Protein AF-A0AAQ3KU03-F1 (afdb_monomer_lite)

Structure (mmCIF, N/CA/C/O backbone):
data_AF-A0AAQ3KU03-F1
#
_entry.id   AF-A0AAQ3KU03-F1
#
loop_
_atom_site.group_PDB
_atom_site.id
_atom_site.type_symbol
_atom_site.label_atom_id
_atom_site.label_alt_id
_atom_site.label_comp_id
_atom_site.label_asym_id
_atom_site.label_entity_id
_atom_site.label_seq_id
_atom_site.pdbx_PDB_ins_code
_atom_site.Cartn_x
_atom_site.Cartn_y
_atom_site.Cartn_z
_atom_site.occupancy
_atom_site.B_iso_or_equiv
_atom_site.auth_seq_id
_atom_site.auth_comp_id
_atom_site.auth_asym_id
_atom_site.auth_atom_id
_atom_site.pdbx_PDB_model_num
ATOM 1 N N . MET A 1 1 ? 12.715 -2.078 -17.620 1.00 70.44 1 MET A N 1
ATOM 2 C CA . MET A 1 1 ? 11.704 -1.726 -16.603 1.00 70.44 1 MET A CA 1
ATOM 3 C C . MET A 1 1 ? 11.231 -2.994 -15.933 1.00 70.44 1 MET A C 1
ATOM 5 O O . MET A 1 1 ? 11.651 -3.191 -14.811 1.00 70.44 1 MET A O 1
ATOM 9 N N . ASP A 1 2 ? 10.540 -3.895 -16.627 1.00 72.69 2 ASP A N 1
ATOM 10 C CA . ASP A 1 2 ? 10.022 -5.146 -16.039 1.00 72.69 2 ASP A CA 1
ATOM 11 C C . ASP A 1 2 ? 11.109 -6.037 -15.405 1.00 72.69 2 ASP A C 1
ATOM 13 O O . ASP A 1 2 ? 10.905 -6.618 -14.347 1.00 72.69 2 ASP A O 1
ATOM 17 N N . GLU A 1 3 ? 12.296 -6.108 -16.016 1.00 77.00 3 GLU A N 1
ATOM 18 C CA . GLU A 1 3 ? 13.422 -6.890 -15.481 1.00 77.00 3 GLU A CA 1
ATOM 19 C C . GLU A 1 3 ? 14.219 -6.159 -14.387 1.00 77.00 3 GLU A C 1
ATOM 21 O O . GLU A 1 3 ? 14.838 -6.805 -13.548 1.00 77.00 3 GLU A O 1
ATOM 26 N N . GLU A 1 4 ? 14.210 -4.822 -14.399 1.00 76.19 4 GLU A N 1
ATOM 27 C CA . GLU A 1 4 ? 15.039 -3.967 -13.529 1.00 76.19 4 GLU A CA 1
ATOM 28 C C . GLU A 1 4 ? 14.300 -3.569 -12.241 1.00 76.19 4 GLU A C 1
ATOM 30 O O . GLU A 1 4 ? 14.916 -3.382 -11.198 1.00 76.19 4 GLU A O 1
ATOM 35 N N . TYR A 1 5 ? 12.969 -3.497 -12.307 1.00 78.94 5 TYR A N 1
ATOM 36 C CA . TYR A 1 5 ? 12.072 -3.129 -11.218 1.00 78.94 5 TYR A CA 1
ATOM 37 C C . TYR A 1 5 ? 10.998 -4.202 -11.042 1.00 78.94 5 TYR A C 1
ATOM 39 O O . TYR A 1 5 ? 9.831 -3.980 -11.339 1.00 78.94 5 TYR A O 1
ATOM 47 N N . GLN A 1 6 ? 11.403 -5.380 -10.560 1.00 80.50 6 GLN A N 1
ATOM 48 C CA . GLN A 1 6 ? 10.488 -6.507 -10.314 1.00 80.50 6 GLN A CA 1
ATOM 49 C C . GLN A 1 6 ? 9.558 -6.286 -9.110 1.00 80.50 6 GLN A C 1
ATOM 51 O O . GLN A 1 6 ? 8.594 -7.028 -8.933 1.00 80.50 6 GLN A O 1
ATOM 56 N N . GLY A 1 7 ? 9.849 -5.276 -8.288 1.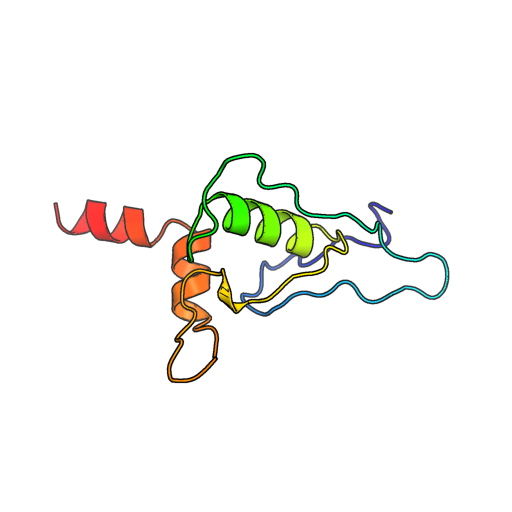00 81.88 7 GLY A N 1
ATOM 57 C CA . GLY A 1 7 ? 9.087 -4.982 -7.085 1.00 81.88 7 GLY A CA 1
ATOM 58 C C . GLY A 1 7 ? 9.352 -5.974 -5.949 1.00 81.88 7 GLY A C 1
ATOM 59 O O . GLY A 1 7 ? 10.409 -6.604 -5.870 1.00 81.88 7 GLY A O 1
ATOM 60 N N . ASN A 1 8 ? 8.391 -6.090 -5.040 1.00 80.81 8 ASN A N 1
ATOM 61 C CA . ASN A 1 8 ? 8.452 -6.924 -3.850 1.00 80.81 8 ASN A CA 1
ATOM 62 C C . ASN A 1 8 ? 7.859 -8.319 -4.114 1.00 80.81 8 ASN A C 1
ATOM 64 O O . ASN A 1 8 ? 6.671 -8.564 -3.897 1.00 80.81 8 ASN A O 1
ATOM 68 N N . VAL A 1 9 ? 8.703 -9.252 -4.563 1.00 74.00 9 VAL A N 1
ATOM 69 C CA . VAL A 1 9 ? 8.294 -10.603 -5.001 1.00 74.00 9 VAL A CA 1
ATOM 70 C C . VAL A 1 9 ? 7.643 -11.435 -3.885 1.00 74.00 9 VAL A C 1
ATOM 72 O O . VAL A 1 9 ? 6.757 -12.245 -4.155 1.00 74.00 9 VAL A O 1
ATOM 75 N N . GLU A 1 10 ? 8.038 -11.237 -2.626 1.00 70.56 10 GLU A N 1
ATOM 76 C CA . GLU A 1 10 ? 7.502 -11.999 -1.486 1.00 70.56 10 GLU A CA 1
ATOM 77 C C . GLU A 1 10 ? 6.285 -11.334 -0.825 1.00 70.56 10 GLU A C 1
ATOM 79 O O . GLU A 1 10 ? 5.733 -11.886 0.133 1.00 70.56 10 GLU A O 1
ATOM 84 N N . ALA A 1 11 ? 5.853 -10.167 -1.328 1.00 65.19 11 ALA A N 1
ATOM 85 C CA . ALA A 1 11 ? 4.830 -9.329 -0.704 1.00 65.19 11 ALA A CA 1
ATOM 86 C C . ALA A 1 11 ? 5.074 -9.201 0.811 1.00 65.19 11 ALA A C 1
ATOM 88 O O . ALA A 1 11 ? 4.192 -9.466 1.644 1.00 65.19 11 ALA A O 1
ATOM 89 N N . THR A 1 12 ? 6.315 -8.862 1.179 1.00 64.44 12 THR A N 1
ATOM 90 C CA . THR A 1 12 ? 6.614 -8.496 2.560 1.00 64.44 12 THR A CA 1
ATOM 91 C C . THR A 1 12 ? 5.777 -7.277 2.922 1.00 64.44 12 THR A C 1
ATOM 93 O O . THR A 1 12 ? 5.526 -6.379 2.125 1.00 64.44 12 THR A O 1
ATOM 96 N N . VAL A 1 13 ? 5.274 -7.285 4.146 1.00 61.72 13 VAL A N 1
ATOM 97 C CA . VAL A 1 13 ? 4.252 -6.346 4.622 1.00 61.72 13 VAL A CA 1
ATOM 98 C C . VAL A 1 13 ? 4.797 -4.937 4.859 1.00 61.72 13 VAL A C 1
ATOM 100 O O . VAL A 1 13 ? 4.080 -4.027 5.270 1.00 61.72 13 VAL A O 1
ATOM 103 N N . GLU A 1 14 ? 6.094 -4.787 4.657 1.00 67.69 14 GLU A N 1
ATOM 104 C CA . GLU A 1 14 ? 6.813 -3.561 4.895 1.00 67.69 14 GLU A CA 1
ATOM 105 C C . GLU A 1 14 ? 6.494 -2.539 3.808 1.00 67.69 14 GLU A C 1
ATOM 107 O O . GLU 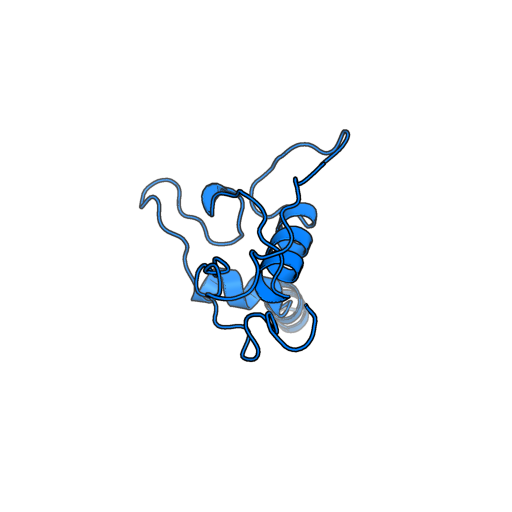A 1 14 ? 6.009 -2.854 2.710 1.00 67.69 14 GLU A O 1
ATOM 112 N N . ASP A 1 15 ? 6.724 -1.281 4.163 1.00 66.88 15 ASP A N 1
ATOM 113 C CA . ASP A 1 15 ? 6.646 -0.193 3.212 1.00 66.88 15 ASP A CA 1
ATOM 114 C C . ASP A 1 15 ? 7.709 -0.410 2.130 1.00 66.88 15 ASP A C 1
ATOM 116 O O . ASP A 1 15 ? 8.889 -0.589 2.434 1.00 66.88 15 ASP A O 1
ATOM 120 N N . PHE A 1 16 ? 7.277 -0.474 0.872 1.00 71.44 16 PHE A N 1
ATOM 121 C CA . PHE A 1 16 ? 8.162 -0.760 -0.249 1.00 71.44 16 PHE A CA 1
ATOM 122 C C . PHE A 1 16 ? 8.244 0.489 -1.112 1.00 71.44 16 PHE A C 1
ATOM 124 O O . PHE A 1 16 ? 7.290 0.857 -1.798 1.00 71.44 16 PHE A O 1
ATOM 131 N N . SER A 1 17 ? 9.404 1.135 -1.050 1.00 74.06 17 SER A N 1
ATOM 132 C CA . SER A 1 17 ? 9.765 2.246 -1.916 1.00 74.06 17 SER A CA 1
ATOM 133 C C . SER A 1 17 ? 10.794 1.762 -2.925 1.00 74.06 17 SER A C 1
ATOM 135 O O . SER A 1 17 ? 11.763 1.087 -2.574 1.00 74.06 17 SER A O 1
ATOM 137 N N . VAL A 1 18 ? 10.574 2.092 -4.194 1.00 78.75 18 VAL A N 1
ATOM 138 C CA . VAL A 1 18 ? 11.459 1.667 -5.275 1.00 78.75 18 VAL A CA 1
ATOM 139 C C . VAL A 1 18 ? 12.677 2.578 -5.309 1.00 78.75 18 VAL A C 1
ATOM 141 O O . VAL A 1 18 ? 12.581 3.751 -5.668 1.00 78.75 18 VAL A O 1
ATOM 144 N N . GLU A 1 19 ? 13.839 2.034 -4.966 1.00 78.31 19 GLU A N 1
ATOM 145 C CA . GLU A 1 19 ? 15.093 2.781 -5.026 1.00 78.31 19 GLU A CA 1
ATOM 146 C C . GLU A 1 19 ? 15.588 2.936 -6.478 1.00 78.31 19 GLU A C 1
ATOM 148 O O . GLU A 1 19 ? 15.459 2.017 -7.295 1.00 78.31 19 GLU A O 1
ATOM 153 N N . PRO A 1 20 ? 16.159 4.094 -6.851 1.00 79.06 20 PRO A N 1
ATOM 154 C CA . PRO A 1 20 ? 16.673 4.316 -8.196 1.00 79.06 20 PRO A CA 1
ATOM 155 C C . PRO A 1 20 ? 17.889 3.429 -8.489 1.00 79.06 20 PRO A C 1
ATOM 157 O O . PRO A 1 20 ? 18.830 3.365 -7.703 1.00 79.06 20 PRO A O 1
ATOM 160 N N . ALA A 1 21 ? 17.892 2.786 -9.659 1.00 77.06 21 ALA A N 1
ATOM 161 C CA . ALA A 1 21 ? 19.029 2.021 -10.146 1.00 77.06 21 ALA A CA 1
ATOM 162 C C . ALA A 1 21 ? 20.062 2.966 -10.781 1.00 77.06 21 ALA A C 1
ATOM 164 O O . ALA A 1 21 ? 19.753 4.105 -11.143 1.00 77.06 21 ALA A O 1
ATOM 165 N N . GLU A 1 22 ? 21.294 2.488 -10.959 1.00 74.12 22 GLU A N 1
ATOM 166 C CA . GLU A 1 22 ? 22.363 3.279 -11.586 1.00 74.12 22 GLU A CA 1
ATOM 167 C C . GLU A 1 22 ? 22.069 3.613 -13.058 1.00 74.12 22 GLU A C 1
ATOM 169 O O . GLU A 1 22 ? 22.547 4.623 -13.573 1.00 74.12 22 GLU A O 1
ATOM 174 N N . SER A 1 23 ? 21.279 2.776 -13.739 1.00 78.62 23 SER A N 1
ATOM 175 C CA . SER A 1 23 ? 21.038 2.890 -15.178 1.00 78.62 23 SER A CA 1
ATOM 176 C C . SER A 1 23 ? 19.861 3.816 -15.508 1.00 78.62 23 SER A C 1
ATOM 178 O O . SER A 1 23 ? 19.978 4.732 -16.330 1.00 78.62 23 SER A O 1
ATOM 180 N N . ARG A 1 24 ? 18.716 3.605 -14.851 1.00 81.62 24 ARG A N 1
ATOM 181 C CA . ARG A 1 24 ? 17.457 4.301 -15.117 1.00 81.62 24 ARG A CA 1
ATOM 182 C C . ARG A 1 24 ? 16.673 4.447 -13.819 1.00 81.62 24 ARG A C 1
ATOM 184 O O . ARG A 1 24 ? 16.759 3.600 -12.950 1.00 81.62 24 ARG A O 1
ATOM 191 N N . ARG A 1 25 ? 15.894 5.526 -13.698 1.00 84.88 25 ARG A N 1
ATOM 192 C CA . ARG A 1 25 ? 14.975 5.749 -12.568 1.00 84.88 25 ARG A CA 1
ATOM 193 C C . ARG A 1 25 ? 13.686 4.923 -12.717 1.00 84.88 25 ARG A C 1
ATOM 195 O O . ARG A 1 25 ? 13.286 4.664 -13.861 1.00 84.88 25 ARG A O 1
ATOM 202 N N . PRO A 1 26 ? 13.007 4.578 -11.607 1.00 86.88 26 PRO A N 1
ATOM 203 C CA . PRO A 1 26 ? 11.724 3.891 -11.655 1.00 86.88 26 PRO A CA 1
ATOM 204 C C . PRO A 1 26 ? 10.656 4.750 -12.330 1.00 86.88 26 PRO A C 1
ATOM 206 O O . PRO A 1 26 ? 10.808 5.966 -12.495 1.00 86.88 26 PRO A O 1
ATOM 209 N N . PHE A 1 27 ? 9.579 4.106 -12.776 1.00 88.88 27 PHE A N 1
ATOM 210 C CA . PHE A 1 27 ? 8.470 4.832 -13.379 1.00 88.88 27 PHE A CA 1
ATOM 211 C C . PHE A 1 27 ? 7.730 5.620 -12.305 1.00 88.88 27 PHE A C 1
ATOM 213 O O . PHE A 1 27 ? 7.111 5.032 -11.422 1.00 88.88 27 PHE A O 1
ATOM 220 N N . HIS A 1 28 ? 7.790 6.943 -12.420 1.00 90.12 28 HIS A N 1
ATOM 221 C CA . HIS A 1 28 ? 7.121 7.845 -11.503 1.00 90.12 28 HIS A CA 1
ATOM 222 C C . HIS A 1 28 ? 5.662 8.053 -11.916 1.00 90.12 28 HIS A C 1
ATOM 224 O O . HIS A 1 28 ? 5.388 8.500 -13.036 1.00 90.12 28 HIS A O 1
ATOM 230 N N . ALA A 1 29 ? 4.734 7.769 -11.009 1.00 92.44 29 ALA A N 1
ATOM 231 C CA . ALA A 1 29 ? 3.304 7.960 -11.210 1.00 92.44 29 ALA A CA 1
ATOM 232 C C . ALA A 1 29 ? 2.652 8.678 -10.022 1.00 92.44 29 ALA A C 1
ATOM 234 O O . ALA A 1 29 ? 3.167 8.695 -8.908 1.00 92.44 29 ALA A O 1
ATOM 235 N N . LEU A 1 30 ? 1.486 9.278 -10.269 1.00 94.75 30 LEU A N 1
ATOM 236 C CA . LEU A 1 30 ? 0.671 9.932 -9.249 1.00 94.75 30 LEU A CA 1
ATOM 237 C C . LEU A 1 30 ? -0.647 9.178 -9.094 1.00 94.75 30 LEU A C 1
ATOM 239 O O . LEU A 1 3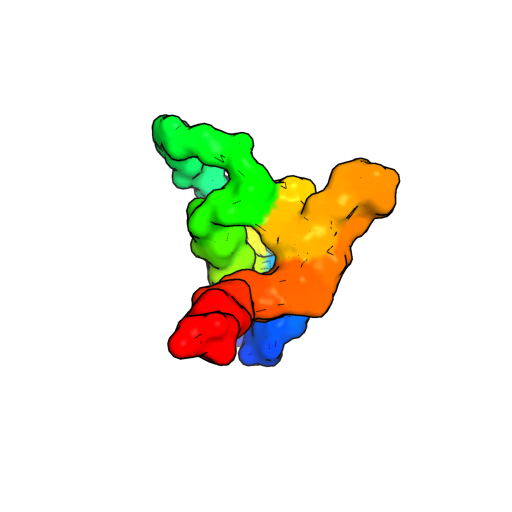0 ? -1.265 8.790 -10.085 1.00 94.75 30 LEU A O 1
ATOM 243 N N . LEU A 1 31 ? -1.087 8.998 -7.850 1.00 93.81 31 LEU A N 1
ATOM 244 C CA . LEU A 1 31 ? -2.395 8.421 -7.569 1.00 93.81 31 LEU A CA 1
ATOM 245 C C . LEU A 1 31 ? -3.493 9.463 -7.814 1.00 93.81 31 LEU A C 1
ATOM 247 O O . LEU A 1 31 ? -3.572 10.463 -7.101 1.00 93.81 31 LEU A O 1
ATOM 251 N N . ASP A 1 32 ? -4.378 9.186 -8.769 1.00 95.38 32 ASP A N 1
ATOM 252 C CA . ASP A 1 32 ? -5.631 9.918 -8.952 1.00 95.38 32 ASP A CA 1
ATOM 253 C C . ASP A 1 32 ? -6.795 9.107 -8.366 1.00 95.38 32 ASP A C 1
ATOM 255 O O . ASP A 1 32 ? -7.113 8.012 -8.831 1.00 95.38 32 ASP A O 1
ATOM 259 N N . VAL A 1 33 ? -7.423 9.639 -7.315 1.00 94.00 33 VAL A N 1
ATOM 260 C CA . VAL A 1 33 ? -8.583 9.017 -6.650 1.00 94.00 33 VAL A CA 1
ATOM 261 C C . VAL A 1 33 ? -9.922 9.476 -7.244 1.00 94.00 33 VAL A C 1
ATOM 263 O O . VAL A 1 33 ? -10.985 8.986 -6.846 1.00 94.00 33 VAL A O 1
ATOM 266 N N . GLY A 1 34 ? -9.900 10.435 -8.172 1.00 95.88 34 GLY A N 1
ATOM 267 C CA . GLY A 1 34 ? -11.085 11.065 -8.736 1.00 95.88 34 GLY A CA 1
ATOM 268 C C . GLY A 1 34 ? -11.984 11.682 -7.661 1.00 95.88 34 GLY A C 1
ATOM 269 O O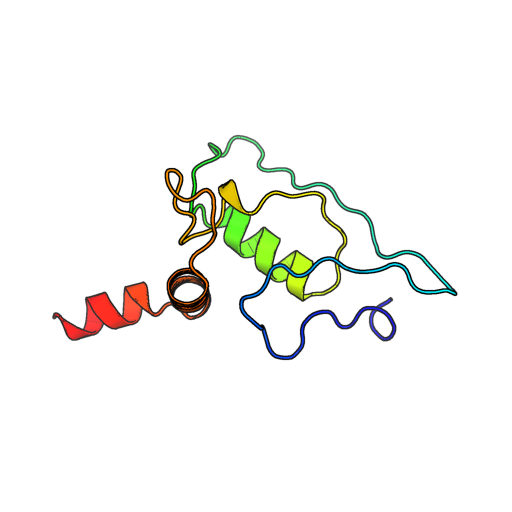 . GLY A 1 34 ? -11.555 12.494 -6.845 1.00 95.88 34 GLY A O 1
ATOM 270 N N . LEU A 1 35 ? -13.261 11.288 -7.662 1.00 95.75 35 LEU A N 1
ATOM 271 C CA . LEU A 1 35 ? -14.276 11.774 -6.715 1.00 95.75 35 LEU A CA 1
ATOM 272 C C . LEU A 1 35 ? -14.395 10.910 -5.450 1.00 95.75 35 LEU A C 1
ATOM 274 O O . LEU A 1 35 ? -15.231 11.187 -4.586 1.00 95.75 35 LEU A O 1
ATOM 278 N N . VAL A 1 36 ? -13.605 9.840 -5.340 1.00 94.75 36 VAL A N 1
ATOM 279 C CA . VAL A 1 36 ? -13.659 8.940 -4.188 1.00 94.75 36 VAL A CA 1
ATOM 280 C C . VAL A 1 36 ? -13.104 9.656 -2.963 1.00 94.75 36 VAL A C 1
ATOM 282 O O . VAL A 1 36 ? -12.027 10.251 -2.987 1.00 94.75 36 VAL A O 1
ATOM 285 N N . ARG A 1 37 ? -13.835 9.577 -1.848 1.00 94.06 37 ARG A N 1
ATOM 286 C CA . ARG A 1 37 ? -13.365 10.127 -0.578 1.00 94.06 37 ARG A CA 1
ATOM 287 C C . ARG A 1 37 ? -12.147 9.344 -0.088 1.00 94.06 37 ARG A C 1
ATOM 289 O O . ARG A 1 37 ? -12.204 8.125 0.061 1.00 94.06 37 ARG A O 1
ATOM 296 N N . THR A 1 38 ? -11.084 10.063 0.254 1.00 92.38 38 THR A N 1
ATOM 297 C CA . THR A 1 38 ? -9.888 9.489 0.871 1.00 92.38 38 THR A CA 1
ATOM 298 C C . THR A 1 38 ? -10.179 9.095 2.319 1.00 92.38 38 THR A C 1
ATOM 300 O O . THR A 1 38 ? -10.294 9.925 3.222 1.00 92.38 38 THR A O 1
ATOM 303 N N . THR A 1 39 ? -10.347 7.795 2.542 1.00 91.00 39 THR A N 1
ATOM 304 C CA . THR A 1 39 ? -10.511 7.188 3.865 1.00 91.00 39 THR A CA 1
ATOM 305 C C . THR A 1 39 ? -9.440 6.128 4.069 1.00 91.00 39 THR A C 1
ATOM 307 O O . THR A 1 39 ? -9.045 5.463 3.113 1.00 91.00 39 THR A O 1
ATOM 310 N N . THR A 1 40 ? -8.983 5.957 5.310 1.00 88.38 40 THR A N 1
ATOM 311 C CA . THR A 1 40 ? -8.106 4.838 5.676 1.00 88.38 40 THR A CA 1
ATOM 312 C C . THR A 1 40 ? -8.787 3.518 5.309 1.00 88.38 40 THR A C 1
ATOM 314 O O . THR A 1 40 ? -9.999 3.403 5.495 1.00 88.38 40 THR A O 1
ATOM 317 N N . ASP A 1 41 ? -8.018 2.557 4.790 1.00 85.38 41 ASP A N 1
ATOM 318 C CA . ASP A 1 41 ? -8.509 1.235 4.359 1.00 85.38 41 ASP A CA 1
ATOM 319 C C . ASP A 1 41 ? -9.503 1.279 3.176 1.00 85.38 41 ASP A C 1
ATOM 321 O O . ASP A 1 41 ? -10.342 0.404 2.979 1.00 85.38 41 ASP A O 1
ATOM 325 N N . ASN A 1 42 ? -9.430 2.325 2.345 1.00 91.81 42 ASN A N 1
ATOM 326 C CA . ASN A 1 42 ? -10.132 2.320 1.063 1.00 91.81 42 ASN A CA 1
ATOM 327 C C . ASN A 1 42 ? -9.412 1.393 0.067 1.00 91.81 42 ASN A C 1
ATOM 329 O O . ASN A 1 42 ? -8.185 1.413 -0.036 1.00 91.81 42 ASN A O 1
ATOM 333 N N . ILE A 1 43 ? -10.179 0.650 -0.735 1.00 90.31 43 ILE A N 1
ATOM 334 C CA . ILE A 1 43 ? -9.687 -0.265 -1.779 1.00 90.31 43 ILE A CA 1
ATOM 335 C C . ILE A 1 43 ? -8.739 0.438 -2.763 1.00 90.31 43 ILE A C 1
ATOM 337 O O . ILE A 1 43 ? -7.787 -0.178 -3.238 1.00 90.31 43 ILE A O 1
ATOM 341 N N . VAL A 1 44 ? -8.935 1.736 -3.025 1.00 93.56 44 VAL A N 1
ATOM 342 C CA . VAL A 1 44 ? -8.024 2.535 -3.867 1.00 93.56 44 VAL A CA 1
ATOM 343 C C . VAL A 1 44 ? -6.587 2.516 -3.326 1.00 93.56 44 VAL A C 1
ATOM 345 O O . VAL A 1 44 ? -5.639 2.409 -4.099 1.00 93.56 44 VAL A O 1
ATOM 348 N N . PHE A 1 45 ? -6.409 2.541 -2.004 1.00 92.50 45 PHE A N 1
ATOM 349 C CA . PHE A 1 45 ? -5.086 2.433 -1.386 1.00 92.50 45 PHE A CA 1
ATOM 350 C C . PHE A 1 45 ? -4.562 0.989 -1.360 1.00 92.50 45 PHE A C 1
ATOM 352 O O . PHE A 1 45 ? -3.353 0.785 -1.358 1.00 92.50 45 PHE A O 1
ATOM 359 N N . GLY A 1 46 ? -5.437 -0.017 -1.426 1.00 90.69 46 GLY A N 1
ATOM 360 C CA . GLY A 1 46 ? -5.028 -1.400 -1.698 1.00 90.69 46 GLY A CA 1
ATOM 361 C C . GLY A 1 46 ? -4.438 -1.560 -3.104 1.00 90.69 46 GLY A C 1
ATOM 362 O O . GLY A 1 46 ? -3.390 -2.180 -3.268 1.00 90.69 46 GLY A O 1
ATOM 363 N N . ALA A 1 47 ? -5.058 -0.932 -4.109 1.00 92.31 47 ALA A N 1
ATOM 364 C CA . ALA A 1 47 ? -4.516 -0.884 -5.468 1.00 92.31 47 ALA A CA 1
ATOM 365 C C . ALA A 1 47 ? -3.184 -0.116 -5.530 1.00 92.31 47 ALA A C 1
ATOM 367 O O . ALA A 1 47 ? -2.257 -0.564 -6.200 1.00 92.31 47 ALA A O 1
ATOM 368 N N . LEU A 1 48 ? -3.063 0.992 -4.785 1.00 93.19 48 LEU A N 1
ATOM 369 C CA . LEU A 1 48 ? -1.795 1.708 -4.615 1.00 93.19 48 LEU A CA 1
ATOM 370 C C . LEU A 1 48 ? -0.702 0.788 -4.054 1.00 93.19 48 LEU A C 1
ATOM 372 O O . LEU A 1 48 ? 0.391 0.758 -4.609 1.00 93.19 48 LEU A O 1
ATOM 376 N N . LYS A 1 49 ? -0.986 0.024 -2.989 1.00 90.75 49 LYS A N 1
ATOM 377 C CA . LYS A 1 49 ? -0.003 -0.901 -2.406 1.00 90.75 49 LYS A CA 1
ATOM 378 C C . LYS A 1 49 ? 0.452 -1.952 -3.420 1.00 90.75 49 LYS A C 1
ATOM 380 O O . LYS A 1 49 ? 1.648 -2.153 -3.576 1.00 90.75 49 LYS A O 1
ATOM 385 N N . GLY A 1 50 ? -0.474 -2.530 -4.186 1.00 90.19 50 GLY A N 1
ATOM 386 C CA . GLY A 1 50 ? -0.124 -3.461 -5.264 1.00 90.19 50 GLY A CA 1
ATOM 387 C C . GLY A 1 50 ? 0.723 -2.832 -6.378 1.00 90.19 50 GLY A C 1
ATOM 388 O O . GLY A 1 50 ? 1.600 -3.491 -6.923 1.00 90.19 50 GLY A O 1
ATOM 389 N N . ALA A 1 51 ? 0.498 -1.556 -6.704 1.00 91.00 51 ALA A N 1
ATOM 390 C CA . ALA A 1 51 ? 1.313 -0.822 -7.672 1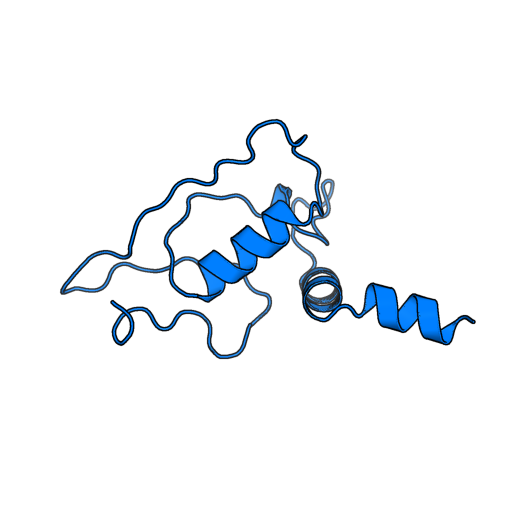.00 91.00 51 ALA A CA 1
ATOM 391 C C . ALA A 1 51 ? 2.749 -0.588 -7.166 1.00 91.00 51 ALA A C 1
ATOM 393 O O . ALA A 1 51 ? 3.700 -0.794 -7.919 1.00 91.00 51 ALA A O 1
ATOM 394 N N . LEU A 1 52 ? 2.899 -0.208 -5.893 1.00 89.88 52 LEU A N 1
ATOM 395 C CA . LEU A 1 52 ? 4.196 -0.041 -5.230 1.00 89.88 52 LEU A CA 1
ATOM 396 C C . LEU A 1 52 ? 4.958 -1.366 -5.179 1.00 89.88 52 LEU A C 1
ATOM 398 O O . LEU A 1 52 ? 6.082 -1.453 -5.668 1.00 89.88 52 LEU A O 1
ATOM 402 N N . ASP A 1 53 ? 4.306 -2.420 -4.682 1.00 89.31 53 ASP A N 1
ATOM 403 C CA . ASP A 1 53 ? 4.873 -3.770 -4.618 1.00 89.31 53 ASP A CA 1
ATOM 404 C C . ASP A 1 53 ? 5.184 -4.328 -6.017 1.00 89.31 53 ASP A C 1
ATOM 406 O O . ASP A 1 53 ? 6.015 -5.217 -6.144 1.00 89.31 53 ASP A O 1
ATOM 410 N N . GLY A 1 54 ? 4.567 -3.791 -7.073 1.00 88.19 54 GLY A N 1
ATOM 411 C CA . GLY A 1 54 ? 4.871 -4.100 -8.471 1.00 88.19 54 GLY A CA 1
ATOM 412 C C . GLY A 1 54 ? 6.038 -3.309 -9.074 1.00 88.19 54 GLY A C 1
ATOM 413 O O . GLY A 1 54 ? 6.333 -3.497 -10.251 1.00 88.19 54 GLY A O 1
ATOM 414 N N . GLY A 1 55 ? 6.693 -2.424 -8.315 1.00 87.81 55 GLY A N 1
ATOM 415 C CA . GLY A 1 55 ? 7.865 -1.672 -8.778 1.00 87.81 55 GLY A CA 1
ATOM 416 C C . GLY A 1 55 ? 7.571 -0.281 -9.352 1.00 87.81 55 GLY A C 1
ATOM 417 O O . GLY A 1 55 ? 8.455 0.319 -9.970 1.00 87.81 55 GLY A O 1
ATOM 418 N N . LEU A 1 56 ? 6.363 0.259 -9.152 1.00 90.06 56 LEU A N 1
ATOM 419 C CA . LEU A 1 56 ? 6.052 1.649 -9.499 1.00 90.06 56 LEU A CA 1
ATOM 420 C C . LEU A 1 56 ? 6.472 2.601 -8.377 1.00 90.06 56 LEU A C 1
ATOM 422 O O . LEU A 1 56 ? 6.204 2.353 -7.205 1.00 90.06 56 LEU A O 1
ATOM 426 N N . ASP A 1 57 ? 7.074 3.729 -8.749 1.00 91.19 57 ASP A N 1
ATOM 427 C CA . ASP A 1 57 ? 7.371 4.814 -7.816 1.00 91.19 57 ASP A CA 1
ATOM 428 C C . ASP A 1 57 ? 6.166 5.757 -7.742 1.00 91.19 57 ASP A C 1
ATOM 430 O O . ASP A 1 57 ? 5.885 6.514 -8.675 1.00 91.19 57 ASP A O 1
ATOM 434 N N . ILE A 1 58 ? 5.418 5.677 -6.642 1.00 92.19 58 ILE A N 1
ATOM 435 C CA . ILE A 1 58 ? 4.261 6.535 -6.383 1.00 92.19 58 ILE A CA 1
ATOM 436 C C . ILE A 1 58 ? 4.451 7.204 -5.021 1.00 92.19 58 ILE A C 1
ATOM 438 O O . ILE A 1 58 ? 4.471 6.509 -4.003 1.00 92.19 58 ILE A O 1
ATOM 442 N N . PRO A 1 59 ? 4.529 8.544 -4.949 1.00 92.12 59 PRO A N 1
ATOM 443 C CA . PRO A 1 59 ? 4.606 9.252 -3.677 1.00 92.12 59 PRO A CA 1
ATOM 444 C C . PRO A 1 59 ? 3.380 8.963 -2.812 1.00 92.12 59 PRO A C 1
ATOM 446 O O . PRO A 1 59 ? 2.244 9.219 -3.221 1.00 92.12 59 PRO A O 1
ATOM 449 N N . HIS A 1 60 ? 3.596 8.455 -1.602 1.00 90.3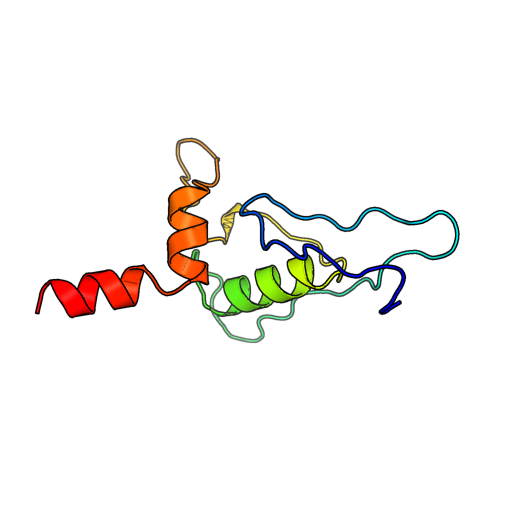8 60 HIS A N 1
ATOM 450 C CA . HIS A 1 60 ? 2.506 8.047 -0.726 1.00 90.38 60 HIS A CA 1
ATOM 451 C C . HIS A 1 60 ? 2.840 8.207 0.761 1.00 90.38 60 HIS A C 1
ATOM 453 O O . HIS A 1 60 ? 3.939 8.594 1.147 1.00 90.38 60 HIS A O 1
ATOM 459 N N . SER A 1 61 ? 1.830 7.962 1.599 1.00 88.44 61 SER A N 1
ATOM 460 C CA . SER A 1 61 ? 1.986 7.799 3.039 1.00 88.44 61 SER A CA 1
ATOM 461 C C . SER A 1 61 ? 1.143 6.622 3.507 1.00 88.44 61 SER A C 1
ATOM 463 O O . SER A 1 61 ? -0.025 6.470 3.149 1.00 88.44 61 SER A O 1
ATOM 465 N N . ASP A 1 62 ? 1.728 5.862 4.404 1.00 87.06 62 ASP A N 1
ATOM 466 C CA . ASP A 1 62 ? 1.225 4.698 5.116 1.00 87.06 62 ASP A CA 1
ATOM 467 C C . ASP A 1 62 ? 0.047 4.998 6.067 1.00 87.06 62 ASP A C 1
ATOM 469 O O . ASP A 1 62 ? -0.671 4.095 6.493 1.00 87.06 62 ASP A O 1
ATOM 473 N N . LYS A 1 63 ? -0.286 6.279 6.281 1.00 90.06 63 LYS A N 1
ATOM 474 C CA . LYS A 1 63 ? -1.479 6.731 7.032 1.00 90.06 63 LYS A CA 1
ATOM 475 C C . LYS A 1 63 ? -2.814 6.269 6.442 1.00 90.06 63 LYS A C 1
ATOM 477 O O . LYS A 1 63 ? -3.833 6.273 7.140 1.00 90.06 63 LYS A O 1
ATOM 482 N N . MET A 1 64 ? -2.834 5.968 5.146 1.00 89.75 64 MET A N 1
ATOM 483 C CA . MET A 1 64 ? -4.051 5.577 4.430 1.00 89.75 64 MET A CA 1
ATOM 484 C C . MET A 1 64 ? -4.239 4.056 4.363 1.00 89.75 64 MET A C 1
ATOM 486 O O . MET A 1 64 ? -5.312 3.596 3.968 1.00 89.75 64 MET A O 1
ATOM 490 N N . PHE A 1 65 ? -3.244 3.277 4.793 1.00 90.44 65 PHE A N 1
ATOM 491 C CA . PHE A 1 65 ? -3.281 1.820 4.749 1.00 90.44 65 PHE A CA 1
ATOM 492 C C . PHE A 1 65 ? -4.019 1.193 5.939 1.00 90.44 65 PHE A C 1
ATOM 494 O O . PHE A 1 65 ? -4.090 1.743 7.042 1.00 90.44 65 PHE A O 1
ATOM 501 N N . ALA A 1 66 ? -4.582 0.007 5.695 1.00 87.88 66 ALA A N 1
ATOM 502 C CA . ALA A 1 66 ? -5.224 -0.816 6.713 1.00 87.88 66 ALA A CA 1
ATOM 503 C C . ALA A 1 66 ? -4.224 -1.189 7.813 1.00 87.88 66 ALA A C 1
ATOM 505 O O . ALA A 1 66 ? -3.130 -1.646 7.498 1.00 87.88 66 ALA A O 1
ATOM 506 N N . GLY A 1 67 ? -4.605 -1.032 9.082 1.00 87.31 67 GLY A N 1
ATOM 507 C CA . GLY A 1 67 ? -3.718 -1.300 10.221 1.00 87.31 67 GLY A CA 1
ATOM 508 C C . GLY A 1 67 ? -2.931 -0.084 10.715 1.00 87.31 67 GLY A C 1
ATOM 509 O O . GLY A 1 67 ? -2.218 -0.198 11.707 1.00 87.31 67 GLY A O 1
ATOM 510 N N . PHE A 1 68 ? -3.068 1.091 10.087 1.00 89.44 68 PHE A N 1
ATOM 511 C CA . PHE A 1 68 ? -2.420 2.302 10.588 1.00 89.44 68 PHE A CA 1
ATOM 512 C C . PHE A 1 68 ? -3.072 2.792 11.886 1.00 89.44 68 PHE A C 1
ATOM 514 O O . PHE A 1 68 ? -4.247 3.178 11.914 1.00 89.44 68 PHE A O 1
ATOM 521 N N . LYS A 1 69 ? -2.292 2.836 12.967 1.00 88.00 69 LYS A N 1
ATOM 522 C CA . LYS A 1 69 ? -2.725 3.353 14.266 1.00 88.00 69 LYS A CA 1
ATOM 523 C C . LYS A 1 69 ? -2.359 4.826 14.386 1.00 88.00 69 LYS A C 1
ATOM 525 O O . LYS A 1 69 ? -1.187 5.186 14.448 1.00 88.00 69 LYS A O 1
ATOM 530 N N . LYS A 1 70 ? -3.368 5.698 14.462 1.00 85.69 70 LYS A N 1
ATOM 531 C CA . LYS A 1 70 ? -3.164 7.159 14.544 1.00 85.69 70 LYS A CA 1
ATOM 532 C C . LYS A 1 70 ? -2.434 7.600 15.813 1.00 85.69 70 LYS A C 1
ATOM 534 O O . LYS A 1 70 ? -1.670 8.560 15.747 1.00 85.69 70 LYS A O 1
ATOM 539 N N . ASP A 1 71 ? -2.656 6.895 16.919 1.00 89.06 71 ASP A N 1
ATOM 540 C CA . ASP A 1 71 ? -2.067 7.220 18.221 1.00 89.06 71 ASP A CA 1
ATOM 541 C C . ASP A 1 71 ? -0.573 6.874 18.262 1.00 89.06 71 ASP A C 1
ATOM 543 O O . ASP A 1 71 ? 0.248 7.691 18.671 1.00 89.06 71 ASP A O 1
ATOM 547 N N . GLU A 1 72 ? -0.217 5.690 17.757 1.00 88.06 72 GLU A N 1
ATOM 548 C CA . GLU A 1 72 ? 1.167 5.199 17.672 1.00 88.06 72 GLU A CA 1
ATOM 549 C C . GLU A 1 72 ? 1.908 5.747 16.434 1.00 88.06 72 GLU A C 1
ATOM 551 O O . GLU A 1 72 ? 3.128 5.656 16.349 1.00 88.06 72 GLU A O 1
ATOM 556 N N . LYS A 1 73 ? 1.176 6.347 15.481 1.00 87.44 73 LYS A N 1
ATOM 557 C CA . LYS A 1 73 ? 1.660 6.798 14.162 1.00 87.44 73 LYS A CA 1
ATOM 558 C C . LYS A 1 73 ? 2.433 5.711 13.407 1.00 87.44 73 LYS A C 1
ATOM 560 O O . LYS A 1 73 ? 3.379 6.019 12.687 1.00 87.44 73 LYS A O 1
ATOM 565 N N . GLN A 1 74 ? 2.011 4.462 13.569 1.00 87.69 74 GLN A N 1
ATOM 566 C CA . GLN A 1 74 ? 2.686 3.296 13.019 1.00 87.69 74 GLN A CA 1
ATOM 567 C C . GLN A 1 74 ? 1.685 2.375 12.319 1.00 87.69 74 GLN A C 1
ATOM 569 O O . GLN A 1 74 ? 0.530 2.251 12.741 1.00 87.69 74 GLN A O 1
ATOM 574 N N . LEU A 1 75 ? 2.141 1.739 11.240 1.00 85.94 75 LEU A N 1
ATOM 575 C CA . LEU A 1 75 ? 1.409 0.699 10.534 1.00 85.94 75 LEU A CA 1
ATOM 576 C C . LEU A 1 75 ? 1.612 -0.652 11.229 1.00 85.94 75 LEU A C 1
ATOM 578 O O . LEU A 1 75 ? 2.739 -1.122 11.374 1.00 85.94 75 LEU A O 1
ATOM 582 N N . ASP A 1 76 ? 0.514 -1.285 11.636 1.00 88.88 76 ASP A N 1
ATOM 583 C CA . ASP A 1 76 ? 0.527 -2.676 12.079 1.00 88.88 76 ASP A CA 1
ATOM 584 C C . ASP A 1 76 ? 0.609 -3.597 10.856 1.00 88.88 76 ASP A C 1
ATOM 586 O O . ASP A 1 76 ? -0.366 -3.772 10.114 1.00 88.88 76 ASP A O 1
ATOM 590 N N . ALA A 1 77 ? 1.793 -4.173 10.648 1.00 87.00 77 ALA A N 1
ATOM 591 C CA . ALA A 1 77 ? 2.054 -5.072 9.539 1.00 87.00 77 ALA A CA 1
ATOM 592 C C . ALA A 1 77 ? 1.107 -6.285 9.562 1.00 87.00 77 ALA A C 1
ATOM 594 O O . ALA A 1 77 ? 0.450 -6.587 8.570 1.00 87.00 77 ALA A O 1
ATOM 595 N N . GLU A 1 78 ? 0.938 -6.976 10.687 1.00 87.50 78 GLU A N 1
ATOM 596 C CA . GLU A 1 78 ? 0.113 -8.191 10.712 1.00 87.50 78 GLU A CA 1
ATOM 597 C C . GLU A 1 78 ? -1.331 -7.922 10.273 1.00 87.50 78 GLU A C 1
ATOM 599 O O . GLU A 1 78 ? -1.912 -8.689 9.490 1.00 87.50 78 GLU A O 1
ATOM 604 N N . VAL A 1 79 ? -1.889 -6.793 10.716 1.00 88.81 79 VAL A N 1
ATOM 605 C CA . VAL A 1 79 ? -3.207 -6.337 10.272 1.00 88.81 79 VAL A CA 1
ATOM 606 C C . VAL A 1 79 ? -3.183 -6.005 8.784 1.00 88.81 79 VAL A C 1
ATOM 608 O O . VAL A 1 79 ? -4.033 -6.506 8.049 1.00 88.81 79 VAL A O 1
ATOM 611 N N . HIS A 1 80 ? -2.208 -5.229 8.312 1.00 88.50 80 HIS A N 1
ATOM 612 C CA . HIS A 1 80 ? -2.106 -4.857 6.901 1.00 88.50 80 HIS A CA 1
ATOM 613 C C . HIS A 1 80 ? -2.058 -6.087 5.976 1.00 88.50 80 HIS A C 1
ATOM 615 O O . HIS A 1 80 ? -2.862 -6.209 5.045 1.00 88.50 80 HIS A O 1
ATOM 621 N N . LYS A 1 81 ? -1.221 -7.080 6.309 1.00 88.62 81 LYS A N 1
ATOM 622 C CA . LYS A 1 81 ? -1.126 -8.365 5.595 1.00 88.62 81 LYS A CA 1
ATOM 623 C C . LYS A 1 81 ? -2.461 -9.095 5.557 1.00 88.62 81 LYS A C 1
ATOM 625 O O . LYS A 1 81 ? -2.864 -9.625 4.520 1.00 88.62 81 LYS A O 1
ATOM 630 N N . LYS A 1 82 ? -3.171 -9.130 6.687 1.00 90.69 82 LYS A N 1
ATOM 631 C CA . LYS A 1 82 ? -4.488 -9.767 6.774 1.00 90.69 82 LYS A CA 1
ATOM 632 C C . LYS A 1 82 ? -5.482 -9.129 5.803 1.00 90.69 82 LYS A C 1
ATOM 634 O O . LYS A 1 82 ? -6.324 -9.844 5.263 1.00 90.69 82 LYS A O 1
ATOM 639 N N . TYR A 1 83 ? -5.411 -7.822 5.570 1.00 89.69 83 TYR A N 1
ATOM 640 C CA . TYR A 1 83 ? -6.281 -7.151 4.604 1.00 89.69 83 TYR A CA 1
ATOM 641 C C . TYR A 1 83 ? -5.891 -7.455 3.155 1.00 89.69 83 TYR A C 1
ATOM 643 O O . TYR A 1 83 ? -6.784 -7.791 2.377 1.00 89.69 83 TYR A O 1
ATOM 651 N N . ILE A 1 84 ? -4.593 -7.473 2.830 1.00 89.31 84 ILE A N 1
ATOM 652 C CA . ILE A 1 84 ? -4.085 -7.856 1.497 1.00 89.31 84 ILE A CA 1
ATOM 653 C C . ILE A 1 84 ? -4.587 -9.253 1.100 1.00 89.31 84 ILE A C 1
ATOM 655 O O . ILE A 1 84 ? -5.167 -9.437 0.032 1.00 89.31 84 ILE A O 1
ATOM 659 N N . PHE A 1 85 ? -4.450 -10.236 1.992 1.00 90.88 85 PHE A N 1
ATOM 660 C CA . PHE A 1 85 ? -4.848 -11.625 1.723 1.00 90.88 85 PHE A CA 1
ATOM 661 C C . PHE A 1 85 ? -6.308 -11.938 2.080 1.00 90.88 85 PHE A C 1
ATOM 663 O O . PHE A 1 85 ? -6.662 -13.100 2.280 1.00 90.88 85 PHE A O 1
ATOM 670 N N . SER A 1 86 ? -7.177 -10.926 2.186 1.00 90.75 86 SER A N 1
ATOM 671 C CA . SER A 1 86 ? -8.612 -11.121 2.465 1.00 90.75 86 SER A CA 1
ATOM 672 C C . SER A 1 86 ? -8.912 -11.915 3.751 1.00 90.75 86 SER A C 1
ATOM 674 O O . SER A 1 86 ? -9.984 -12.499 3.925 1.00 90.75 86 SER A O 1
ATOM 676 N N . GLY A 1 87 ? -7.994 -11.915 4.715 1.00 91.75 87 GLY A N 1
ATOM 677 C CA . GLY A 1 87 ? -8.149 -12.607 5.990 1.00 91.75 87 GLY A CA 1
ATOM 678 C C . GLY A 1 87 ? -9.289 -12.049 6.848 1.00 91.75 87 GLY A C 1
ATOM 679 O O . GLY A 1 87 ? -9.817 -12.766 7.698 1.00 91.75 87 GLY A O 1
ATOM 680 N N . HIS A 1 88 ? -9.712 -10.798 6.634 1.00 90.31 88 HIS A N 1
ATOM 681 C CA . HIS A 1 88 ? -10.913 -10.232 7.262 1.00 90.31 88 HIS A CA 1
ATOM 682 C C . HIS A 1 88 ? -12.193 -10.928 6.761 1.00 90.31 88 HIS A C 1
ATOM 684 O O . HIS A 1 88 ? -13.028 -11.318 7.578 1.00 90.31 88 HIS A O 1
ATOM 690 N N . ILE A 1 89 ? -12.289 -11.208 5.455 1.00 91.94 89 ILE A N 1
ATOM 691 C CA . ILE A 1 89 ? -13.382 -11.989 4.853 1.00 91.94 89 ILE A CA 1
ATOM 692 C C . ILE A 1 89 ? -13.352 -13.423 5.381 1.00 91.94 89 ILE A C 1
ATOM 694 O O . ILE A 1 89 ? -14.365 -13.916 5.871 1.00 91.94 89 ILE A O 1
ATOM 698 N N . ALA A 1 90 ? -12.184 -14.072 5.369 1.00 94.38 90 ALA A N 1
ATOM 699 C CA . ALA A 1 90 ? -12.043 -15.431 5.894 1.00 94.38 90 ALA A CA 1
ATOM 700 C C . ALA A 1 90 ? -12.451 -15.529 7.377 1.00 94.38 90 ALA A C 1
ATOM 702 O O . ALA A 1 90 ? -13.072 -16.507 7.786 1.00 94.38 90 ALA A O 1
ATOM 703 N N . SER A 1 91 ? -12.133 -14.507 8.182 1.00 93.12 91 SER A N 1
ATOM 704 C CA . SER A 1 91 ? -12.550 -14.442 9.590 1.00 93.12 91 SER A CA 1
ATOM 705 C C . SER A 1 91 ? -14.072 -14.352 9.712 1.00 93.12 91 SER A C 1
ATOM 707 O O . SER A 1 91 ? -14.658 -15.091 10.495 1.00 93.12 91 SER A O 1
ATOM 709 N N . TYR A 1 92 ? -14.712 -13.493 8.912 1.00 93.44 92 TYR A N 1
ATOM 710 C CA . TYR A 1 92 ? -16.170 -13.355 8.884 1.00 93.44 92 TYR A CA 1
ATOM 711 C C . TYR A 1 92 ? -16.867 -14.652 8.447 1.00 93.44 92 TYR A C 1
ATOM 713 O O . TYR A 1 92 ? -17.843 -15.064 9.067 1.00 93.44 92 TYR A O 1
ATOM 721 N N . MET A 1 93 ? -16.331 -15.336 7.431 1.00 95.69 93 MET A N 1
ATOM 722 C CA . MET A 1 93 ? -16.869 -16.610 6.943 1.00 95.69 93 MET A CA 1
ATOM 723 C C . MET A 1 93 ? -16.795 -17.738 7.979 1.00 95.69 93 MET A C 1
ATOM 725 O O . MET A 1 93 ? -17.666 -18.592 7.966 1.00 95.69 93 MET A O 1
ATOM 729 N N . ARG A 1 94 ? -15.781 -17.759 8.858 1.00 93.56 94 ARG A N 1
ATOM 730 C CA . ARG A 1 94 ? -15.613 -18.799 9.899 1.00 93.56 94 ARG A CA 1
ATOM 731 C C . ARG A 1 94 ? -16.515 -18.626 11.116 1.00 93.56 94 ARG A C 1
ATOM 733 O O . ARG A 1 94 ? -16.729 -19.584 11.846 1.00 93.56 94 ARG A O 1
ATOM 740 N N . VAL A 1 95 ? -16.944 -17.396 11.395 1.00 90.88 95 VAL A N 1
ATOM 741 C CA . VAL A 1 95 ? -17.832 -17.091 12.531 1.00 90.88 95 VAL A CA 1
ATOM 742 C C . VAL A 1 95 ? -19.283 -17.485 12.217 1.00 90.88 95 VAL A C 1
ATOM 744 O O . VAL A 1 95 ? -20.116 -17.537 13.120 1.00 90.88 95 VAL A O 1
ATOM 747 N N . ARG A 1 96 ? -19.579 -17.775 10.948 1.00 54.28 96 ARG A N 1
ATOM 748 C CA . ARG A 1 96 ? -20.877 -18.226 10.457 1.00 54.28 96 ARG A CA 1
ATOM 749 C C . ARG A 1 96 ? -20.875 -19.728 10.195 1.00 54.28 96 ARG A C 1
ATOM 751 O O . ARG A 1 96 ? -21.971 -20.311 10.331 1.00 54.28 96 ARG A O 1
#

Sequence (96 aa):
MDEEYQGNVEATVEDFSVEPAESRRPFHALLDVGLVRTTTDNIVFGALKGALDGGLDIPHSDKMFAGFKKDEKQLDAEVHKKYIFSGHIASYMRVR

Radius of gyration: 14.86 Å; chains: 1; bounding box: 43×31×35 Å

Secondary structure (DSSP, 8-state):
-TTT----TT--SS----PPPSS----B-----TTS---TT-HHHHHHHHHHHTT-B----GGGSTTEETTTTEE-HHHHHHHHTTHHHHHHHH--

Foldseek 3Di:
DCVVQQAQPVPQLDDAAADQDPPGGFAEDEQDPDPDDQAACDVSVLVVSVCRRRRHHYDDDPCRAFQQDPVVNDRDSVRRVCVNVVVVVVVVVVVD

pLDDT: mean 86.05, std 8.56, range [54.28, 95.88]

InterPro domains:
  IPR005485 Large ribosomal subunit protein uL18, eukaryota/archaea [PF17144] (1-61)
  IPR005485 Large ribosomal subunit protein uL18, eukaryota/archaea [PR00058] (30-49)
  IPR005485 Large ribosomal subunit protein uL18, eukaryota/archaea [PR00058] (50-69)
  IPR005485 Large ribosomal subunit protein uL18, eukaryota/archaea [PTHR23410] (1-94)

Organism: NCBI:txid4628